Protein AF-A0A4V6E7G0-F1 (afdb_monomer)

Mean predicted 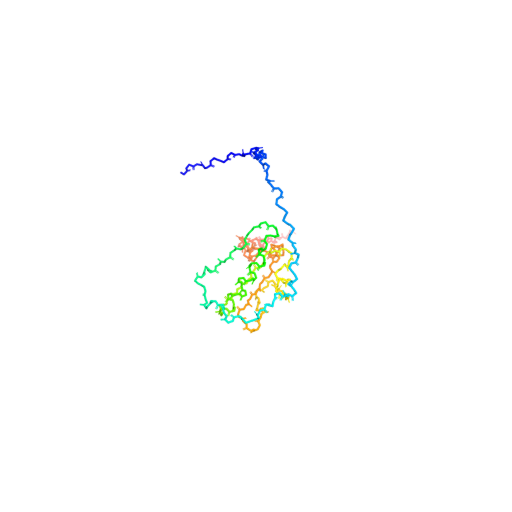aligned error: 18.86 Å

Nearest PDB structures (foldseek):
  3ug6-assembly1_A  TM=6.904E-01  e=4.626E-05  Methanocaldococcus jannaschii DSM 2661
  8had-assembly1_B  TM=8.308E-01  e=2.827E-03  Phaeodactylum tricornutum CCAP 1055/1
  8cr2-assembly1_B  TM=6.857E-01  e=8.816E-04  Homo sapiens
  8cqz-assembly1_A  TM=7.084E-01  e=1.750E-03  Homo sapiens
  8elf-assembly1_B  TM=8.537E-01  e=2.063E-02  Arabidopsis thaliana

Solvent-accessible surface area (backbone atoms only — not comparable to full-atom values): 10767 Å² total; per-residue (Å²): 134,85,80,87,85,81,81,86,82,94,72,82,86,76,82,82,84,77,90,72,78,88,69,84,77,78,75,72,80,76,89,66,92,61,75,83,78,78,75,86,72,56,80,83,49,66,78,60,72,102,61,72,97,72,82,85,75,80,77,70,88,91,76,48,46,59,60,53,49,51,52,52,34,50,52,41,7,59,33,70,38,82,29,74,41,76,41,67,58,85,77,54,54,57,28,65,73,67,74,44,90,56,46,62,60,81,38,73,79,44,94,91,38,50,31,28,31,21,39,36,51,61,65,62,48,52,76,71,35,78,67,66,79,82,64,56,94,62,78,74,54,66,71,57,54,65,70,65,71,74,81,75,76,89,76,85,85,133

Secondary structure (DSSP, 8-state):
-----------PPPPPPP-----------------------GGGS-S-----S------STTSSHHHHHHHHHHHHHHTT--EEEEE--TT-HHHHHHTSPPPSS-EE--SSS-EEEEE--HHHHHHT-SS-TTS-TTTTSHHHHHHHTT--PPPPP-

Structure (mmCIF, N/CA/C/O backbone):
data_AF-A0A4V6E7G0-F1
#
_entry.id   AF-A0A4V6E7G0-F1
#
loop_
_atom_site.group_PDB
_atom_site.id
_atom_site.type_symbol
_atom_site.label_atom_id
_atom_site.label_alt_id
_atom_site.label_comp_id
_atom_site.label_asym_id
_atom_site.label_entity_id
_atom_site.label_seq_id
_atom_site.pdbx_PDB_ins_code
_atom_site.Cartn_x
_atom_site.Cartn_y
_atom_site.Cartn_z
_atom_site.occupancy
_atom_site.B_iso_or_equiv
_atom_site.auth_seq_id
_atom_site.auth_comp_id
_atom_site.auth_asym_id
_atom_site.auth_atom_id
_atom_site.pdbx_PDB_model_num
ATOM 1 N N . MET A 1 1 ? -23.208 4.331 -33.622 1.00 48.03 1 MET A N 1
ATOM 2 C CA . MET A 1 1 ? -22.308 5.058 -32.714 1.00 48.03 1 MET A CA 1
ATOM 3 C C . MET A 1 1 ? -21.306 5.737 -33.611 1.00 48.03 1 MET A C 1
ATOM 5 O O . MET A 1 1 ? -20.436 5.051 -34.127 1.00 48.03 1 MET A O 1
ATOM 9 N N . ASP A 1 2 ? -21.545 7.007 -33.914 1.00 53.97 2 ASP A N 1
ATOM 10 C CA . ASP A 1 2 ? -20.666 7.798 -34.768 1.00 53.97 2 ASP A CA 1
ATOM 11 C C . ASP A 1 2 ? -19.335 8.066 -34.055 1.00 53.97 2 ASP A C 1
ATOM 13 O O . ASP A 1 2 ? -19.285 8.275 -32.841 1.00 53.97 2 ASP A O 1
ATOM 17 N N . GLU A 1 3 ? -18.276 7.950 -34.845 1.00 62.59 3 GLU A N 1
ATOM 18 C CA . GLU A 1 3 ? -16.859 8.039 -34.507 1.00 62.59 3 GLU A CA 1
ATOM 19 C C . GLU A 1 3 ? -16.524 9.433 -33.945 1.00 62.59 3 GLU A C 1
ATOM 21 O O . GLU A 1 3 ? -16.970 10.445 -34.486 1.00 62.59 3 GLU A O 1
ATOM 26 N N . ILE A 1 4 ? -15.778 9.502 -32.836 1.00 65.56 4 ILE A N 1
ATOM 27 C CA . ILE A 1 4 ? -15.250 10.778 -32.336 1.00 65.56 4 ILE A CA 1
ATOM 28 C C . ILE A 1 4 ? -13.981 11.079 -33.127 1.00 65.56 4 ILE A C 1
ATOM 30 O O . ILE A 1 4 ? -12.965 10.409 -32.948 1.00 65.56 4 ILE A O 1
ATOM 34 N N . ASP A 1 5 ? -14.066 12.097 -33.972 1.00 50.50 5 ASP A N 1
ATOM 35 C CA . ASP A 1 5 ? -12.952 12.628 -34.747 1.00 50.50 5 ASP A CA 1
ATOM 36 C C . ASP A 1 5 ? -12.148 13.606 -33.871 1.00 50.50 5 ASP A C 1
ATOM 38 O O . ASP A 1 5 ? -12.675 14.626 -33.410 1.00 50.50 5 ASP A O 1
ATOM 42 N N . VAL A 1 6 ? -10.900 13.253 -33.555 1.00 61.84 6 VAL A N 1
ATOM 43 C CA . VAL A 1 6 ? -9.986 14.070 -32.742 1.00 61.84 6 VAL A CA 1
ATOM 44 C C . VAL A 1 6 ? -8.812 14.478 -33.616 1.00 61.84 6 VAL A C 1
ATOM 46 O O . VAL A 1 6 ? -7.903 13.688 -33.860 1.00 61.84 6 VAL A O 1
ATOM 49 N N . GLU A 1 7 ? -8.821 15.734 -34.046 1.00 60.97 7 GLU A N 1
ATOM 50 C CA . GLU A 1 7 ? -7.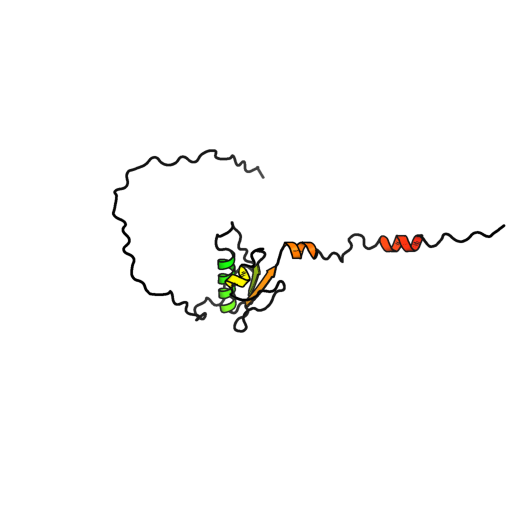726 16.334 -34.805 1.00 60.97 7 GLU A CA 1
ATOM 51 C C . GLU A 1 7 ? -6.656 16.921 -33.859 1.00 60.97 7 GLU A C 1
ATOM 53 O O . GLU A 1 7 ? -6.994 17.508 -32.821 1.00 60.97 7 GLU A O 1
ATOM 58 N N . PRO A 1 8 ? -5.358 16.779 -34.183 1.00 61.81 8 PRO A N 1
ATOM 59 C CA . PRO A 1 8 ? -4.269 17.302 -33.368 1.00 61.81 8 PRO A CA 1
ATOM 60 C C . PRO A 1 8 ? -4.173 18.833 -33.448 1.00 61.81 8 PRO A C 1
ATOM 62 O O . PRO A 1 8 ? -4.320 19.441 -34.505 1.00 61.81 8 PRO A O 1
ATOM 65 N N . VAL A 1 9 ? -3.883 19.468 -32.309 1.00 70.19 9 VAL A N 1
ATOM 66 C CA . VAL A 1 9 ? -3.634 20.914 -32.217 1.00 70.19 9 VAL A CA 1
ATOM 67 C C . VAL A 1 9 ? -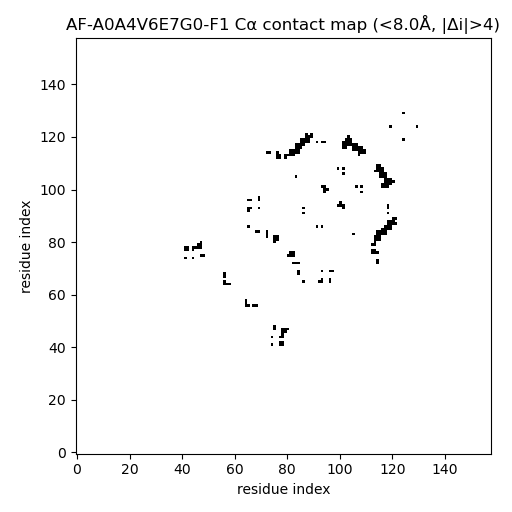2.137 21.203 -32.367 1.00 70.19 9 VAL A C 1
ATOM 69 O O . VAL A 1 9 ? -1.337 20.847 -31.506 1.00 70.19 9 VAL A O 1
ATOM 72 N N . ASP A 1 10 ? -1.747 21.857 -33.464 1.00 60.97 10 ASP A N 1
ATOM 73 C CA . ASP A 1 10 ? -0.333 22.085 -33.817 1.00 60.97 10 ASP A CA 1
ATOM 74 C C . ASP A 1 10 ? 0.321 23.297 -33.124 1.00 60.97 10 ASP A C 1
ATOM 76 O O . ASP A 1 10 ? 1.534 23.509 -33.243 1.00 60.97 10 ASP A O 1
ATOM 80 N N . ARG A 1 11 ? -0.438 24.122 -32.388 1.00 61.44 11 ARG A N 1
ATOM 81 C CA . ARG A 1 11 ? 0.137 25.225 -31.605 1.00 61.44 11 ARG A CA 1
ATOM 82 C C . ARG A 1 11 ? -0.807 25.736 -30.525 1.00 61.44 11 ARG A C 1
ATOM 84 O O . ARG A 1 11 ? -1.997 25.903 -30.769 1.00 61.44 11 ARG A O 1
ATOM 91 N N . VAL A 1 12 ? -0.243 26.029 -29.359 1.00 64.06 12 VAL A N 1
ATOM 92 C CA . VAL A 1 12 ? -0.893 26.814 -28.306 1.00 64.06 12 VAL A CA 1
ATOM 93 C C . VAL A 1 12 ? -0.331 28.229 -28.418 1.00 64.06 12 VAL A C 1
ATOM 95 O O . VAL A 1 12 ? 0.887 28.394 -28.359 1.00 64.06 12 VAL A O 1
ATOM 98 N N . ASP A 1 13 ? -1.186 29.226 -28.641 1.00 56.62 13 ASP A N 1
ATOM 99 C CA . ASP A 1 13 ? -0.772 30.630 -28.611 1.00 56.62 13 ASP A CA 1
ATOM 100 C C . ASP A 1 13 ? -0.457 31.035 -27.164 1.00 56.62 13 ASP A C 1
ATOM 102 O O . ASP A 1 13 ? -1.287 30.877 -26.264 1.00 56.62 13 ASP A O 1
ATOM 106 N N . GLU A 1 14 ? 0.755 31.537 -26.932 1.00 61.56 14 GLU A N 1
ATOM 107 C CA . GLU A 1 14 ? 1.124 32.161 -25.662 1.00 61.56 14 GLU A CA 1
ATOM 108 C C . GLU A 1 14 ? 0.488 33.560 -25.602 1.00 61.56 14 GLU A C 1
ATOM 110 O O . GLU A 1 14 ? 0.617 34.320 -26.566 1.00 61.56 14 GLU A O 1
ATOM 115 N N . PRO A 1 15 ? -0.207 33.935 -24.513 1.00 53.59 15 PRO A N 1
ATOM 116 C CA . PRO A 1 15 ? -0.784 35.268 -24.416 1.00 53.59 15 PRO A CA 1
ATOM 117 C C . PRO A 1 15 ? 0.322 36.332 -24.349 1.00 53.59 15 PRO A C 1
ATOM 119 O O . PRO A 1 15 ? 1.203 36.281 -23.489 1.00 53.59 15 PRO A O 1
ATOM 122 N N . GLU A 1 16 ? 0.260 37.304 -25.263 1.00 51.81 16 GLU A N 1
ATOM 123 C CA . GLU A 1 16 ? 1.101 38.502 -25.245 1.00 51.81 16 GLU A CA 1
ATOM 124 C C . GLU A 1 16 ? 0.817 39.346 -23.992 1.00 51.81 16 GLU A C 1
ATOM 126 O O . GLU A 1 16 ? -0.322 39.471 -23.540 1.00 51.81 16 GLU A O 1
ATOM 131 N N . GLY A 1 17 ? 1.889 39.885 -23.410 1.00 51.19 17 GLY A N 1
ATOM 132 C CA . GLY A 1 17 ? 1.919 40.364 -22.034 1.00 51.19 17 GLY A CA 1
ATOM 133 C C . GLY A 1 17 ? 1.119 41.635 -21.748 1.00 51.19 17 GLY A C 1
ATOM 134 O O . GLY A 1 17 ? 1.243 42.649 -22.432 1.00 51.19 17 GLY A O 1
ATOM 135 N N . GLU A 1 18 ? 0.413 41.610 -20.622 1.00 50.03 18 GLU A N 1
ATOM 136 C CA . GLU A 1 18 ? 0.075 42.802 -19.853 1.00 50.03 18 GLU A CA 1
ATOM 137 C C . GLU A 1 18 ? 1.069 42.935 -18.698 1.00 50.03 18 GLU A C 1
ATOM 139 O O . GLU A 1 18 ? 1.299 41.998 -17.933 1.00 50.03 18 GLU A O 1
ATOM 144 N N . ALA A 1 19 ? 1.712 44.101 -18.620 1.00 53.81 19 ALA A N 1
ATOM 145 C CA . ALA A 1 19 ? 2.681 44.435 -17.590 1.00 53.81 19 ALA A CA 1
ATOM 146 C C . ALA A 1 19 ? 2.001 44.407 -16.214 1.00 53.81 19 ALA A C 1
ATOM 148 O O . ALA A 1 19 ? 1.262 45.326 -15.857 1.00 53.81 19 ALA A O 1
ATOM 149 N N . ALA A 1 20 ? 2.244 43.338 -15.459 1.00 53.00 20 ALA A N 1
ATOM 150 C CA . ALA A 1 20 ? 1.898 43.265 -14.054 1.00 53.00 20 ALA A CA 1
ATOM 151 C C . ALA A 1 20 ? 2.921 44.082 -13.254 1.00 53.00 20 ALA A C 1
ATOM 153 O O . ALA A 1 20 ? 4.128 43.872 -13.361 1.00 53.00 20 ALA A O 1
ATOM 154 N N . ASP A 1 21 ? 2.392 45.041 -12.502 1.00 47.09 21 ASP A N 1
ATOM 155 C CA . ASP A 1 21 ? 3.041 45.811 -11.445 1.00 47.09 21 ASP A CA 1
ATOM 156 C C . ASP A 1 21 ? 3.970 44.907 -10.610 1.00 47.09 21 ASP A C 1
ATOM 158 O O . ASP A 1 21 ? 3.526 43.881 -10.088 1.00 47.09 21 ASP A O 1
ATOM 162 N N . GLU A 1 22 ? 5.258 45.259 -10.514 1.00 54.88 22 GLU A N 1
ATOM 163 C CA . GLU A 1 22 ? 6.231 44.592 -9.640 1.00 54.88 22 GLU A CA 1
ATOM 164 C C . GLU A 1 22 ? 5.862 44.866 -8.173 1.00 54.88 22 GLU A C 1
ATOM 166 O O . GLU A 1 22 ? 6.468 45.690 -7.487 1.00 54.88 22 GLU A O 1
ATOM 171 N N . ALA A 1 23 ? 4.836 44.177 -7.679 1.00 52.09 23 ALA A N 1
ATOM 172 C CA . ALA A 1 23 ? 4.634 44.012 -6.257 1.00 52.09 23 ALA A CA 1
ATOM 173 C C . ALA A 1 23 ? 5.741 43.083 -5.752 1.00 52.09 23 ALA A C 1
ATOM 175 O O . ALA A 1 23 ? 5.794 41.908 -6.105 1.00 52.09 23 ALA A O 1
ATOM 176 N N . ASP A 1 24 ? 6.636 43.646 -4.948 1.00 47.62 24 ASP A N 1
ATOM 177 C CA . ASP A 1 24 ? 7.643 42.954 -4.152 1.00 47.62 24 ASP A CA 1
ATOM 178 C C . ASP A 1 24 ? 7.012 41.777 -3.383 1.00 47.62 24 ASP A C 1
ATOM 180 O O . ASP A 1 24 ? 6.410 41.950 -2.325 1.00 47.62 24 ASP A O 1
ATOM 184 N N . THR A 1 25 ? 7.108 40.564 -3.939 1.00 44.31 25 THR A N 1
ATOM 185 C CA . THR A 1 25 ? 6.701 39.320 -3.272 1.00 44.31 25 THR A CA 1
ATOM 186 C C . THR A 1 25 ? 7.899 38.687 -2.574 1.00 44.31 25 THR A C 1
ATOM 188 O O . THR A 1 25 ? 8.158 37.487 -2.711 1.00 44.31 25 THR A O 1
ATOM 191 N N . THR A 1 26 ? 8.680 39.482 -1.849 1.00 39.59 26 THR A N 1
ATOM 192 C CA . THR A 1 26 ? 9.668 38.920 -0.935 1.00 39.59 26 THR A CA 1
ATOM 193 C C . THR A 1 26 ? 8.906 38.261 0.213 1.00 39.59 26 THR A C 1
ATOM 195 O O . THR A 1 26 ? 8.464 38.906 1.162 1.00 39.59 26 THR A O 1
ATOM 198 N N . VAL A 1 27 ? 8.682 36.952 0.086 1.00 52.94 27 VAL A N 1
ATOM 199 C CA . VAL A 1 27 ? 8.214 36.112 1.187 1.00 52.94 27 VAL A CA 1
ATOM 200 C C . VAL A 1 27 ? 9.386 35.989 2.153 1.00 52.94 27 VAL A C 1
ATOM 202 O O . VAL A 1 27 ? 10.307 35.204 1.931 1.00 52.94 27 VAL A O 1
ATOM 205 N N . GLU A 1 28 ? 9.369 36.808 3.202 1.00 46.47 28 GLU A N 1
ATOM 206 C CA . GLU A 1 28 ? 10.226 36.621 4.372 1.00 46.47 28 GLU A CA 1
ATOM 207 C C . GLU A 1 28 ? 10.028 35.175 4.862 1.00 46.47 28 GLU A C 1
ATOM 209 O O . GLU A 1 28 ? 8.877 34.755 5.043 1.00 46.47 28 GLU A O 1
ATOM 214 N N . PRO A 1 29 ? 11.098 34.378 5.042 1.00 50.19 29 PRO A N 1
ATOM 215 C CA . PRO A 1 29 ? 10.952 33.021 5.532 1.00 50.19 29 PRO A CA 1
ATOM 216 C C . PRO A 1 29 ? 10.351 33.110 6.931 1.00 50.19 29 PRO A C 1
ATOM 218 O O . PRO A 1 29 ? 10.989 33.588 7.867 1.00 50.19 29 PRO A O 1
ATOM 221 N N . ALA A 1 30 ? 9.099 32.679 7.067 1.00 54.97 30 ALA A N 1
ATOM 222 C CA . ALA A 1 30 ? 8.519 32.467 8.375 1.00 54.97 30 ALA A CA 1
ATOM 223 C C . ALA A 1 30 ? 9.403 31.436 9.081 1.00 54.97 30 ALA A C 1
ATOM 225 O O . ALA A 1 30 ? 9.508 30.293 8.631 1.00 54.97 30 ALA A O 1
ATOM 226 N N . GLU A 1 31 ? 10.067 31.852 10.158 1.00 56.66 31 GLU A N 1
ATOM 227 C CA . GLU A 1 31 ? 10.713 30.949 11.102 1.00 56.66 31 GLU A CA 1
ATOM 228 C C . GLU A 1 31 ? 9.621 30.093 11.753 1.00 56.66 31 GLU A C 1
ATOM 230 O O . GLU A 1 31 ? 9.092 30.401 12.818 1.00 56.66 31 GLU A O 1
ATOM 235 N N . ALA A 1 32 ? 9.225 29.032 11.061 1.00 55.88 32 ALA A N 1
ATOM 236 C CA . ALA A 1 32 ? 8.389 27.976 11.583 1.00 55.88 32 ALA A CA 1
ATOM 237 C C . ALA A 1 32 ? 9.275 26.742 11.731 1.00 55.88 32 ALA A C 1
ATOM 239 O O . ALA A 1 32 ? 9.245 25.824 10.917 1.00 55.88 32 ALA A O 1
ATOM 240 N N . ASP A 1 33 ? 10.056 26.726 12.810 1.00 54.00 33 ASP A N 1
ATOM 241 C CA . ASP A 1 33 ? 10.688 25.525 13.372 1.00 54.00 33 ASP A CA 1
ATOM 242 C C . ASP A 1 33 ? 9.626 24.606 14.017 1.00 54.00 33 ASP A C 1
ATOM 244 O O . ASP A 1 33 ? 9.758 24.116 15.134 1.00 54.00 33 ASP A O 1
ATOM 248 N N . ALA A 1 34 ? 8.494 24.437 13.334 1.00 58.34 34 ALA A N 1
ATOM 249 C CA . ALA A 1 34 ? 7.499 23.441 13.660 1.00 58.34 34 ALA A CA 1
ATOM 250 C C . ALA A 1 34 ? 7.669 22.350 12.617 1.00 58.34 34 ALA A C 1
ATOM 252 O O . ALA A 1 34 ? 7.085 22.394 11.534 1.00 58.34 34 ALA A O 1
ATOM 253 N N . THR A 1 35 ? 8.516 21.378 12.944 1.00 47.34 35 THR A N 1
ATOM 254 C CA . THR A 1 35 ? 8.429 20.071 12.303 1.00 47.34 35 THR A CA 1
ATOM 255 C C . THR A 1 35 ? 6.958 19.659 12.394 1.00 47.34 35 THR A C 1
ATOM 257 O O . THR A 1 35 ? 6.422 19.673 13.506 1.00 47.34 35 THR A O 1
ATOM 260 N N . PRO A 1 36 ? 6.262 19.382 11.278 1.00 54.34 36 PRO A N 1
ATOM 261 C CA . PRO A 1 36 ? 4.905 18.874 11.360 1.00 54.34 36 PRO A CA 1
ATOM 262 C C . PRO A 1 36 ? 4.956 17.598 12.197 1.00 54.34 36 PRO A C 1
ATOM 264 O O . PRO A 1 36 ? 5.588 16.615 11.812 1.00 54.34 36 PRO A O 1
ATOM 267 N N . THR A 1 37 ? 4.369 17.649 13.388 1.00 49.66 37 THR A N 1
ATOM 268 C CA . THR A 1 37 ? 4.224 16.474 14.233 1.00 49.66 37 THR A CA 1
ATOM 269 C C . THR A 1 37 ? 3.083 15.670 13.643 1.00 49.66 37 THR A C 1
ATOM 271 O O . THR A 1 37 ? 1.940 16.124 13.629 1.00 49.66 37 THR A O 1
ATOM 274 N N . VAL A 1 38 ? 3.413 14.512 13.081 1.00 62.00 38 VAL A N 1
ATOM 275 C CA . VAL A 1 38 ? 2.415 13.515 12.713 1.00 62.00 38 VAL A CA 1
ATOM 276 C C . VAL A 1 38 ? 1.948 12.901 14.027 1.00 62.00 38 VAL A C 1
ATOM 278 O O . VAL A 1 38 ? 2.732 12.245 14.706 1.00 62.00 38 VAL A O 1
ATOM 281 N N . ASP A 1 39 ? 0.713 13.185 14.432 1.00 62.47 39 ASP A N 1
ATOM 282 C CA . ASP A 1 39 ? 0.075 12.423 15.499 1.00 62.47 39 ASP A CA 1
ATOM 283 C C . ASP A 1 39 ? -0.170 11.002 14.968 1.00 62.47 39 ASP A C 1
ATOM 285 O O . ASP A 1 39 ? -0.884 10.814 13.984 1.00 62.47 39 ASP A O 1
ATOM 289 N N . ASP A 1 40 ? 0.425 9.996 15.615 1.00 60.69 40 ASP A N 1
ATOM 290 C CA . ASP A 1 40 ? 0.175 8.571 15.334 1.00 60.69 40 ASP A CA 1
ATOM 291 C C . ASP A 1 40 ? -1.235 8.126 15.776 1.00 60.69 40 ASP A C 1
ATOM 293 O O . ASP A 1 40 ? -1.600 6.951 15.661 1.00 60.69 40 ASP A O 1
ATOM 297 N N . ASP A 1 41 ? -2.026 9.050 16.332 1.00 65.94 41 ASP A N 1
ATOM 298 C CA . ASP A 1 41 ? -3.379 8.787 16.794 1.00 65.94 41 ASP A CA 1
ATOM 299 C C . ASP A 1 41 ? -4.335 8.675 15.602 1.00 65.94 41 ASP A C 1
ATOM 301 O O . ASP A 1 41 ? -4.860 9.639 15.047 1.00 65.94 41 ASP A O 1
ATOM 305 N N . LEU A 1 42 ? -4.541 7.431 15.191 1.00 65.38 42 LEU A N 1
ATOM 306 C CA . LEU A 1 42 ? -5.429 7.056 14.103 1.00 65.38 42 LEU A CA 1
ATOM 307 C C . LEU A 1 42 ? -6.919 7.078 14.506 1.00 65.38 42 LEU A C 1
ATOM 309 O O . LEU A 1 42 ? -7.773 6.751 13.679 1.00 65.38 42 LEU A O 1
ATOM 313 N N . ALA A 1 43 ? -7.257 7.436 15.753 1.00 63.47 43 ALA A N 1
ATOM 314 C CA . ALA A 1 43 ? -8.629 7.386 16.264 1.00 63.47 43 ALA A CA 1
ATOM 315 C C . ALA A 1 43 ? -9.586 8.380 15.586 1.00 63.47 43 ALA A C 1
ATOM 317 O O . ALA A 1 43 ? -10.797 8.150 15.585 1.00 63.47 43 ALA A O 1
ATOM 318 N N . ASP A 1 44 ? -9.060 9.452 14.988 1.00 66.12 44 ASP A N 1
ATOM 319 C CA . ASP A 1 44 ? -9.851 10.480 14.298 1.00 66.12 44 ASP A CA 1
ATOM 320 C C . ASP A 1 44 ? -10.209 10.111 12.845 1.00 66.12 44 ASP A C 1
ATOM 322 O O . ASP A 1 44 ? -10.859 10.887 12.134 1.00 66.12 44 ASP A O 1
ATOM 326 N N . LEU A 1 45 ? -9.822 8.920 12.378 1.00 63.47 45 LEU A N 1
ATOM 327 C CA . LEU A 1 45 ? -10.189 8.451 11.046 1.00 63.47 45 LEU A CA 1
ATOM 328 C C . LEU A 1 45 ? -11.669 8.033 10.980 1.00 63.47 45 LEU A C 1
ATOM 330 O O . LEU A 1 45 ? -12.206 7.449 11.926 1.00 63.47 45 LEU A O 1
ATOM 334 N N . PRO A 1 46 ? -12.361 8.302 9.856 1.00 57.41 46 PRO A N 1
ATOM 335 C CA . PRO A 1 46 ? -13.750 7.897 9.693 1.00 57.41 46 PRO A CA 1
ATOM 336 C C . PRO A 1 46 ? -13.885 6.374 9.817 1.00 57.41 46 PRO A C 1
ATOM 338 O O . PRO A 1 46 ? -13.163 5.613 9.172 1.00 57.41 46 PRO A O 1
ATOM 341 N N . ALA A 1 47 ? -14.841 5.932 10.638 1.00 57.09 47 ALA A N 1
ATOM 342 C CA . ALA A 1 47 ? -15.146 4.518 10.823 1.00 57.09 47 ALA A CA 1
ATOM 343 C C . ALA A 1 47 ? -15.813 3.951 9.562 1.00 57.09 47 ALA A C 1
ATOM 345 O O . ALA A 1 47 ? -17.036 3.990 9.411 1.00 57.09 47 ALA A O 1
ATOM 346 N N . GLY A 1 48 ? -14.983 3.428 8.663 1.00 55.81 48 GLY A N 1
ATOM 347 C CA . GLY A 1 48 ? -15.405 2.888 7.382 1.00 55.81 48 GLY A CA 1
ATOM 348 C C . GLY A 1 48 ? -15.728 3.974 6.357 1.00 55.81 48 GLY A C 1
ATOM 349 O O . GLY A 1 48 ? -16.225 5.059 6.657 1.00 55.81 48 GLY A O 1
ATOM 350 N N . VAL A 1 49 ? -15.450 3.650 5.105 1.00 57.00 49 VAL A N 1
ATOM 351 C CA . VAL A 1 49 ? -15.848 4.429 3.937 1.00 57.00 49 VAL A CA 1
ATOM 352 C C . VAL A 1 49 ? -16.711 3.494 3.100 1.00 57.00 49 VAL A C 1
ATOM 354 O O . VAL A 1 49 ? -16.348 2.328 2.942 1.00 57.00 49 VAL A O 1
ATOM 357 N N . ASP A 1 50 ? -17.849 3.970 2.590 1.00 67.25 50 ASP A N 1
ATOM 358 C CA . ASP A 1 50 ? -18.635 3.246 1.578 1.00 67.25 50 ASP A CA 1
ATOM 359 C C . ASP A 1 50 ? -17.850 3.306 0.257 1.00 67.25 50 ASP A C 1
ATOM 361 O O . ASP A 1 50 ? -18.081 4.146 -0.615 1.00 67.25 50 ASP A O 1
ATOM 365 N N . ALA A 1 51 ? -16.765 2.534 0.223 1.00 66.06 51 ALA A N 1
ATOM 366 C CA . ALA A 1 51 ? -15.735 2.558 -0.795 1.00 66.06 51 ALA A CA 1
ATOM 367 C C . ALA A 1 51 ? -15.932 1.397 -1.772 1.00 66.06 51 ALA A C 1
ATOM 369 O O . ALA A 1 51 ? -16.426 0.335 -1.390 1.00 66.06 51 ALA A O 1
ATOM 370 N N . PRO A 1 52 ? -15.521 1.577 -3.037 1.00 78.12 52 PRO A N 1
ATOM 371 C CA . PRO A 1 52 ? -15.471 0.468 -3.974 1.00 78.12 52 PRO A CA 1
ATOM 372 C C . PRO A 1 52 ? -14.525 -0.625 -3.459 1.00 78.12 52 PRO A C 1
ATOM 374 O O . PRO A 1 52 ? -13.493 -0.323 -2.861 1.00 78.12 52 PRO A O 1
ATOM 377 N N . ASP A 1 53 ? -14.837 -1.885 -3.777 1.00 85.06 53 ASP A N 1
ATOM 378 C CA . ASP A 1 53 ? -13.999 -3.044 -3.424 1.00 85.06 53 ASP A CA 1
ATOM 379 C C . ASP A 1 53 ? -12.569 -2.942 -3.992 1.00 85.06 53 ASP A C 1
ATOM 381 O O . ASP A 1 53 ? -11.638 -3.551 -3.470 1.00 85.06 53 ASP A O 1
ATOM 385 N N . TYR A 1 54 ? -12.392 -2.159 -5.064 1.00 90.44 54 TYR A N 1
ATOM 386 C CA . TYR A 1 54 ? -11.113 -1.932 -5.729 1.00 90.44 54 TYR A CA 1
ATOM 387 C C . TYR A 1 54 ? -10.910 -0.447 -6.035 1.00 90.44 54 TYR A C 1
ATOM 389 O O . TYR A 1 54 ? -11.750 0.193 -6.673 1.00 90.44 54 TYR A O 1
ATOM 397 N N . VAL A 1 55 ? -9.749 0.081 -5.645 1.00 92.31 55 VAL A N 1
ATOM 398 C CA . VAL A 1 55 ? -9.294 1.437 -5.977 1.00 92.31 55 VAL A CA 1
ATOM 399 C C . VAL A 1 55 ? -7.986 1.330 -6.751 1.00 92.31 55 VAL A C 1
ATOM 401 O O . VAL A 1 55 ? -7.032 0.715 -6.282 1.00 92.31 55 VAL A O 1
ATOM 404 N N . LEU A 1 56 ? -7.941 1.916 -7.947 1.00 93.50 56 LEU A N 1
ATOM 405 C CA . LEU A 1 56 ? -6.764 1.880 -8.812 1.00 93.50 56 LEU A CA 1
ATOM 406 C C . LEU A 1 56 ? -6.110 3.261 -8.874 1.00 93.50 56 LEU A C 1
ATOM 408 O O . LEU A 1 56 ? -6.751 4.248 -9.235 1.00 93.50 56 LEU A O 1
ATOM 412 N N . TYR A 1 57 ? -4.812 3.310 -8.580 1.00 93.81 57 TYR A N 1
ATOM 413 C CA . TYR A 1 57 ? -3.998 4.522 -8.653 1.00 93.81 57 TYR A CA 1
ATOM 414 C C . TYR A 1 57 ? -3.142 4.500 -9.923 1.00 93.81 57 TYR A C 1
ATOM 416 O O . TYR A 1 57 ? -2.099 3.854 -9.980 1.00 93.81 57 TYR A O 1
ATOM 424 N N . GLY A 1 58 ? -3.594 5.209 -10.961 1.00 91.38 58 GLY A N 1
ATOM 425 C CA . GLY A 1 58 ? -2.914 5.324 -12.256 1.00 91.38 58 GLY A CA 1
ATOM 426 C C . GLY A 1 58 ? -2.374 6.731 -12.530 1.00 91.38 58 GLY A C 1
ATOM 427 O O . GLY A 1 58 ? -2.789 7.704 -11.908 1.00 91.38 58 GLY A O 1
ATOM 428 N N . GLY A 1 59 ? -1.432 6.853 -13.470 1.00 90.06 59 GLY A N 1
ATOM 429 C CA . GLY A 1 59 ? -0.837 8.138 -13.856 1.00 90.06 59 GLY A CA 1
ATOM 430 C C . GLY A 1 59 ? 0.649 8.053 -14.210 1.00 90.06 59 GLY A C 1
ATOM 431 O O . GLY A 1 59 ? 1.289 7.014 -14.047 1.00 90.06 59 GLY A O 1
ATOM 432 N N . LYS A 1 60 ? 1.212 9.172 -14.681 1.00 90.00 60 LYS A N 1
ATOM 433 C CA . LYS A 1 60 ? 2.633 9.286 -15.066 1.00 90.00 60 LYS A CA 1
ATOM 434 C C . LYS A 1 60 ? 3.579 8.996 -13.883 1.00 90.00 60 LYS A C 1
ATOM 436 O O . LYS A 1 60 ? 3.156 8.937 -12.727 1.00 90.00 60 LYS A O 1
ATOM 441 N N . GLY A 1 61 ? 4.865 8.783 -14.157 1.00 88.31 61 GLY A N 1
ATOM 442 C CA . GLY A 1 61 ? 5.888 8.646 -13.109 1.00 88.31 61 GLY A CA 1
ATOM 443 C C . GLY A 1 61 ? 5.976 9.904 -12.235 1.00 88.31 61 GLY A C 1
ATOM 444 O O . GLY A 1 61 ? 5.778 11.009 -12.734 1.00 88.31 61 GLY A O 1
ATOM 445 N N . GLY A 1 62 ? 6.224 9.741 -10.933 1.00 87.44 62 GLY A N 1
ATOM 446 C CA . GLY A 1 62 ? 6.454 10.861 -10.007 1.00 87.44 62 GLY A CA 1
ATOM 447 C C . GLY A 1 62 ? 5.221 11.642 -9.526 1.00 87.44 62 GLY A C 1
ATOM 448 O O . GLY A 1 62 ? 5.378 12.562 -8.736 1.00 87.44 62 GLY A O 1
ATOM 449 N N . VAL A 1 63 ? 3.995 11.288 -9.934 1.00 94.06 63 VAL A N 1
ATOM 450 C CA . VAL A 1 63 ? 2.767 12.007 -9.509 1.00 94.06 63 VAL A CA 1
ATOM 451 C C . VAL A 1 63 ? 2.226 11.591 -8.128 1.00 94.06 63 VAL A C 1
ATOM 453 O O . VAL A 1 63 ? 1.133 11.999 -7.756 1.00 94.06 63 VAL A O 1
ATOM 456 N N . GLY A 1 64 ? 2.954 10.751 -7.380 1.00 93.44 64 GLY A N 1
ATOM 457 C CA . GLY A 1 64 ? 2.572 10.338 -6.019 1.00 93.44 64 GLY A CA 1
ATOM 458 C C . GLY A 1 64 ? 1.601 9.153 -5.917 1.00 93.44 64 GLY A C 1
ATOM 459 O O . GLY A 1 64 ? 0.947 8.992 -4.894 1.00 93.44 64 GLY A O 1
ATOM 460 N N . LYS A 1 65 ? 1.489 8.307 -6.950 1.00 95.19 65 LYS A N 1
ATOM 461 C CA . LYS A 1 65 ? 0.562 7.151 -6.964 1.00 95.19 65 LYS A CA 1
ATOM 462 C C . LYS A 1 65 ? 0.764 6.214 -5.774 1.00 95.19 65 LYS A C 1
ATOM 464 O O . LYS A 1 65 ? -0.190 5.927 -5.063 1.00 95.19 65 LYS A O 1
ATOM 469 N N . THR A 1 66 ? 2.004 5.787 -5.554 1.00 94.94 66 THR A N 1
ATOM 470 C CA . THR A 1 66 ? 2.375 4.867 -4.473 1.00 94.94 66 THR A CA 1
ATOM 471 C C . THR A 1 66 ? 2.100 5.485 -3.112 1.00 94.94 66 THR A C 1
ATOM 473 O O . THR A 1 66 ? 1.468 4.857 -2.273 1.00 94.94 66 THR A O 1
ATOM 476 N N . THR A 1 67 ? 2.460 6.758 -2.933 1.00 94.81 67 THR A N 1
ATOM 477 C CA . THR A 1 67 ? 2.181 7.514 -1.708 1.00 94.81 67 THR A CA 1
ATOM 478 C C . THR A 1 67 ? 0.685 7.572 -1.410 1.00 94.81 67 THR A C 1
ATOM 480 O O . THR A 1 67 ? 0.267 7.287 -0.293 1.00 94.81 67 THR A O 1
ATOM 483 N N . MET A 1 68 ? -0.141 7.890 -2.411 1.00 95.19 68 MET A N 1
ATOM 484 C CA . MET A 1 68 ? -1.591 7.970 -2.231 1.00 95.19 68 MET A CA 1
ATOM 485 C C . MET A 1 68 ? -2.228 6.601 -1.979 1.00 95.19 68 MET A C 1
ATOM 487 O O . MET A 1 68 ? -3.115 6.501 -1.134 1.00 95.19 68 MET A O 1
ATOM 491 N N . ALA A 1 69 ? -1.770 5.554 -2.670 1.00 95.44 69 ALA A N 1
ATOM 492 C CA . ALA A 1 69 ? -2.224 4.186 -2.439 1.00 95.44 69 ALA A CA 1
ATOM 493 C C . ALA A 1 69 ? -1.881 3.718 -1.018 1.00 95.44 69 ALA A C 1
ATOM 495 O O . ALA A 1 69 ? -2.745 3.196 -0.314 1.00 95.44 69 ALA A O 1
ATOM 496 N N . ALA A 1 70 ? -0.649 3.971 -0.571 1.00 95.81 70 ALA A N 1
A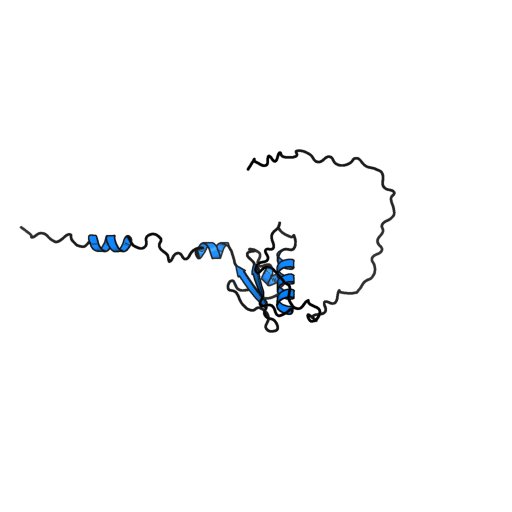TOM 497 C CA . ALA A 1 70 ? -0.187 3.602 0.758 1.00 95.81 70 ALA A CA 1
ATOM 498 C C . ALA A 1 70 ? -0.953 4.347 1.864 1.00 95.81 70 ALA A C 1
ATOM 500 O O . ALA A 1 70 ? -1.415 3.727 2.824 1.00 95.81 70 ALA A O 1
ATOM 501 N N . ALA A 1 71 ? -1.145 5.661 1.700 1.00 95.44 71 ALA A N 1
ATOM 502 C CA . ALA A 1 71 ? -1.887 6.495 2.642 1.00 95.44 71 ALA A CA 1
ATOM 503 C C . ALA A 1 71 ? -3.361 6.075 2.745 1.00 95.44 71 ALA A C 1
ATOM 505 O O . ALA A 1 71 ? -3.894 5.950 3.847 1.00 95.44 71 ALA A O 1
ATOM 506 N N . ALA A 1 72 ? -4.016 5.806 1.612 1.00 93.62 72 ALA A N 1
ATOM 507 C CA . ALA A 1 72 ? -5.393 5.323 1.604 1.00 93.62 72 ALA A CA 1
ATOM 508 C C . ALA A 1 72 ? -5.519 3.935 2.245 1.00 93.62 72 ALA A C 1
ATOM 510 O O . ALA A 1 72 ? -6.443 3.698 3.024 1.00 93.62 72 ALA A O 1
ATOM 511 N N . GLY A 1 73 ? -4.569 3.038 1.960 1.00 94.62 73 GLY A N 1
ATOM 512 C CA . GLY A 1 73 ? -4.516 1.710 2.561 1.00 94.62 73 GLY A CA 1
ATOM 513 C C . GLY A 1 73 ? -4.381 1.761 4.081 1.00 94.62 73 GLY A C 1
ATOM 514 O O . GLY A 1 73 ? -5.140 1.108 4.799 1.00 94.62 73 GLY A O 1
ATOM 515 N N . LEU A 1 74 ? -3.462 2.602 4.562 1.00 94.25 74 LEU A N 1
ATOM 516 C CA . LEU A 1 74 ? -3.231 2.828 5.984 1.00 94.25 74 LEU A CA 1
ATOM 517 C C . LEU A 1 74 ? -4.479 3.396 6.668 1.00 94.25 74 LEU A C 1
ATOM 519 O O . LEU A 1 74 ? -4.917 2.857 7.680 1.00 94.25 74 LEU A O 1
ATOM 523 N N . ALA A 1 75 ? -5.094 4.430 6.086 1.00 92.69 75 ALA A N 1
ATOM 524 C CA . ALA A 1 75 ? -6.299 5.043 6.640 1.00 92.69 75 ALA A CA 1
ATOM 525 C C . ALA A 1 75 ? -7.482 4.058 6.714 1.00 92.69 75 ALA A C 1
ATOM 527 O O . ALA A 1 75 ? -8.200 4.013 7.712 1.00 92.69 75 ALA A O 1
ATOM 528 N N . SER A 1 76 ? -7.665 3.228 5.683 1.00 91.12 76 SER A N 1
ATOM 529 C CA . SER A 1 76 ? -8.702 2.190 5.649 1.00 91.12 76 SER A CA 1
ATOM 530 C C . SER A 1 76 ? -8.479 1.120 6.727 1.00 91.12 76 SER A C 1
ATOM 532 O O . SER A 1 76 ? -9.394 0.790 7.488 1.00 91.12 76 SER A O 1
ATOM 534 N N . ALA A 1 77 ? -7.246 0.613 6.847 1.00 93.56 77 ALA A N 1
ATOM 535 C CA . ALA A 1 77 ? -6.877 -0.378 7.857 1.00 93.56 77 ALA A CA 1
ATOM 536 C C . ALA A 1 77 ? -7.019 0.155 9.284 1.00 93.56 77 ALA A C 1
ATOM 538 O O . ALA A 1 77 ? -7.538 -0.539 10.157 1.00 93.56 77 ALA A O 1
ATOM 539 N N . ALA A 1 78 ? -6.627 1.404 9.503 1.00 92.31 78 ALA A N 1
ATOM 540 C CA . ALA A 1 78 ? -6.792 2.090 10.770 1.00 92.31 78 ALA A CA 1
ATOM 541 C C . ALA A 1 78 ? -8.269 2.279 11.167 1.00 92.31 78 ALA A C 1
ATOM 543 O O . ALA A 1 78 ? -8.614 2.156 12.340 1.00 92.31 78 ALA A O 1
ATOM 544 N N . GLY A 1 79 ? -9.167 2.451 10.190 1.00 89.38 79 GLY A N 1
ATOM 545 C CA . GLY A 1 79 ? -10.621 2.391 10.388 1.00 89.38 79 GLY A CA 1
ATOM 546 C C . GLY A 1 79 ? -11.181 0.980 10.648 1.00 89.38 79 GLY A C 1
ATOM 547 O O . GLY A 1 79 ? -12.397 0.809 10.738 1.00 89.38 79 GLY A O 1
ATOM 548 N N . GLY A 1 80 ? -10.323 -0.042 10.750 1.00 89.88 80 GLY A N 1
ATOM 549 C CA . GLY A 1 80 ? -10.684 -1.436 11.025 1.00 89.88 80 GLY A CA 1
ATOM 550 C C . GLY A 1 80 ? -11.049 -2.266 9.790 1.00 89.88 80 GLY A C 1
ATOM 551 O O . GLY A 1 80 ? -11.479 -3.416 9.928 1.00 89.88 80 GLY A O 1
ATOM 552 N N . VAL A 1 81 ? -10.888 -1.724 8.581 1.00 90.25 81 VAL A N 1
ATOM 553 C CA . VAL A 1 81 ? -11.198 -2.430 7.332 1.00 90.25 81 VAL A CA 1
ATOM 554 C C . VAL A 1 81 ? -10.011 -3.292 6.914 1.00 90.25 81 VAL A C 1
ATOM 556 O O . VAL A 1 81 ? -8.896 -2.802 6.761 1.00 90.25 81 VAL A O 1
ATOM 559 N N . ARG A 1 82 ? -10.241 -4.586 6.663 1.00 93.50 82 ARG A N 1
ATOM 560 C CA . ARG A 1 82 ? -9.213 -5.472 6.091 1.00 93.50 82 ARG A CA 1
ATOM 561 C C . ARG A 1 82 ? -8.815 -4.968 4.711 1.00 93.50 82 ARG A C 1
ATOM 563 O O . ARG A 1 82 ? -9.610 -5.063 3.783 1.00 93.50 82 ARG A O 1
ATOM 570 N N . THR A 1 83 ? -7.602 -4.442 4.604 1.00 95.44 83 THR A N 1
ATOM 571 C CA . THR A 1 83 ? -7.161 -3.694 3.427 1.00 95.44 83 THR A CA 1
ATOM 572 C C . THR A 1 83 ? -5.891 -4.305 2.863 1.00 95.44 83 THR A C 1
ATOM 574 O O . THR A 1 83 ? -4.946 -4.545 3.608 1.00 95.44 83 THR A O 1
ATOM 577 N N . LEU A 1 84 ? -5.875 -4.550 1.553 1.00 97.12 84 LEU A N 1
ATOM 578 C CA . LEU A 1 84 ? -4.712 -5.028 0.812 1.00 97.12 84 LEU A CA 1
ATOM 579 C C . LEU A 1 84 ? -4.241 -3.933 -0.146 1.00 97.12 84 LEU A C 1
ATOM 581 O O . LEU A 1 84 ? -5.012 -3.497 -1.001 1.00 97.12 84 LEU A O 1
ATOM 585 N N . VAL A 1 85 ? -2.978 -3.529 -0.033 1.00 97.31 85 VAL A N 1
ATOM 586 C CA . VAL A 1 85 ? -2.328 -2.632 -0.994 1.00 97.31 85 VAL A CA 1
ATOM 587 C C . VAL A 1 85 ? -1.407 -3.445 -1.891 1.00 97.31 85 VAL A C 1
ATOM 589 O O . VAL A 1 85 ? -0.495 -4.112 -1.414 1.00 97.31 85 VAL A O 1
ATOM 592 N N . VAL A 1 86 ? -1.654 -3.398 -3.198 1.00 96.12 86 VAL A N 1
ATOM 593 C CA . VAL A 1 86 ? -0.845 -4.115 -4.189 1.00 96.12 86 VAL A CA 1
ATOM 594 C C . VAL A 1 86 ? -0.076 -3.110 -5.030 1.00 96.12 86 VAL A C 1
ATOM 596 O O . VAL A 1 86 ? -0.674 -2.200 -5.608 1.00 96.12 86 VAL A O 1
ATOM 599 N N . SER A 1 87 ? 1.237 -3.293 -5.124 1.00 94.12 87 SER A N 1
ATOM 600 C CA . SER A 1 87 ? 2.089 -2.578 -6.070 1.00 94.12 87 SER A CA 1
ATOM 601 C C . SER A 1 87 ? 2.503 -3.508 -7.205 1.00 94.12 87 SER A C 1
ATOM 603 O O . SER A 1 87 ? 2.832 -4.668 -6.981 1.00 94.12 87 SER A O 1
ATOM 605 N N . THR A 1 88 ? 2.476 -2.975 -8.423 1.00 89.94 88 THR A N 1
ATOM 606 C CA . THR A 1 88 ? 3.081 -3.586 -9.623 1.00 89.94 88 THR A CA 1
ATOM 607 C C . THR A 1 88 ? 4.200 -2.697 -10.175 1.00 89.94 88 THR A C 1
ATOM 609 O O . THR A 1 88 ? 4.592 -2.819 -11.333 1.00 89.94 88 THR A O 1
ATOM 612 N N . ASP A 1 89 ? 4.662 -1.731 -9.370 1.00 82.88 89 ASP A N 1
ATOM 613 C CA . ASP A 1 89 ? 5.742 -0.822 -9.739 1.00 82.88 89 ASP A CA 1
ATOM 614 C C . ASP A 1 89 ? 7.088 -1.568 -9.667 1.00 82.88 89 ASP A C 1
ATOM 616 O O . ASP A 1 89 ? 7.427 -2.068 -8.592 1.00 82.88 89 ASP A O 1
ATOM 620 N N . PRO A 1 90 ? 7.881 -1.613 -10.754 1.00 72.69 90 PRO A N 1
ATOM 621 C CA . PRO A 1 90 ? 9.200 -2.251 -10.752 1.00 72.69 90 PRO A CA 1
ATOM 622 C C . PRO A 1 90 ? 10.190 -1.644 -9.748 1.00 72.69 90 PRO A C 1
ATOM 624 O O . PRO A 1 90 ? 11.212 -2.248 -9.442 1.00 72.69 90 PRO A O 1
ATOM 627 N N . ALA A 1 91 ? 9.941 -0.420 -9.271 1.00 77.94 91 ALA A N 1
ATOM 628 C CA . ALA A 1 91 ? 10.871 0.323 -8.426 1.00 77.94 91 ALA A CA 1
ATOM 629 C C . ALA A 1 91 ? 10.781 -0.002 -6.921 1.00 77.94 91 ALA A C 1
ATOM 631 O O . ALA A 1 91 ? 11.330 0.757 -6.127 1.00 77.94 91 ALA A O 1
ATOM 632 N N . HIS A 1 92 ? 10.071 -1.062 -6.516 1.00 79.31 92 HIS A N 1
ATOM 633 C CA . HIS A 1 92 ? 9.880 -1.466 -5.109 1.00 79.31 92 HIS A CA 1
ATOM 634 C C . HIS A 1 92 ? 9.405 -0.346 -4.159 1.00 79.31 92 HIS A C 1
ATOM 636 O O . HIS A 1 92 ? 9.654 -0.337 -2.952 1.00 79.31 92 HIS A O 1
ATOM 642 N N . SER A 1 93 ? 8.711 0.652 -4.713 1.00 86.12 93 SER A N 1
ATOM 643 C CA . SER A 1 93 ? 8.444 1.904 -4.004 1.00 86.12 93 SER A CA 1
ATOM 644 C C . SER A 1 93 ? 7.422 1.770 -2.874 1.00 86.12 93 SER A C 1
ATOM 646 O O . SER A 1 93 ? 7.271 2.709 -2.090 1.00 86.12 93 SER A O 1
ATOM 648 N N . LEU A 1 94 ? 6.674 0.661 -2.791 1.00 94.19 94 LEU A N 1
ATOM 649 C CA . LEU A 1 94 ? 5.707 0.465 -1.712 1.00 94.19 94 LEU A CA 1
ATOM 650 C C . LEU A 1 94 ? 6.421 0.041 -0.428 1.00 94.19 94 LEU A C 1
ATOM 652 O O . LEU A 1 94 ? 6.094 0.577 0.631 1.00 94.19 94 LEU A O 1
ATOM 656 N N . SER A 1 95 ? 7.421 -0.838 -0.541 1.00 94.50 95 SER A N 1
ATOM 657 C CA . SER A 1 95 ? 8.297 -1.224 0.572 1.00 94.50 95 SER A CA 1
ATOM 658 C C . SER A 1 95 ? 8.973 0.001 1.197 1.00 94.50 95 SER A C 1
ATOM 660 O O . SER A 1 95 ? 8.899 0.206 2.409 1.00 94.50 95 SER A O 1
ATOM 662 N N . ASP A 1 96 ? 9.518 0.890 0.358 1.00 92.88 96 ASP A N 1
ATOM 663 C CA . ASP A 1 96 ? 10.104 2.161 0.803 1.00 92.88 96 ASP A CA 1
ATOM 664 C C . ASP A 1 96 ? 9.073 3.075 1.481 1.00 92.88 96 ASP A C 1
ATOM 666 O O . ASP A 1 96 ? 9.361 3.705 2.495 1.00 92.88 96 ASP A O 1
ATOM 670 N N . THR A 1 97 ? 7.854 3.154 0.934 1.00 94.62 97 THR A N 1
ATOM 671 C CA . THR A 1 97 ? 6.802 4.036 1.468 1.00 94.62 97 THR A CA 1
ATOM 672 C C . THR A 1 97 ? 6.304 3.574 2.839 1.00 94.62 97 THR A C 1
ATOM 674 O O . THR A 1 97 ? 5.962 4.410 3.672 1.00 94.62 97 THR A O 1
ATOM 677 N N . TYR A 1 98 ? 6.242 2.262 3.073 1.00 95.12 98 TYR A N 1
ATOM 678 C CA . TYR A 1 98 ? 5.850 1.693 4.365 1.00 95.12 98 TYR A CA 1
ATOM 679 C C . TYR A 1 98 ? 7.021 1.450 5.320 1.00 95.12 98 TYR A C 1
ATOM 681 O O . TYR A 1 98 ? 6.782 1.038 6.455 1.00 95.12 98 TYR A O 1
ATOM 689 N N . GLU A 1 99 ? 8.256 1.693 4.876 1.00 94.38 99 GLU A N 1
ATOM 690 C CA . GLU A 1 99 ? 9.485 1.402 5.623 1.00 94.38 99 GLU A CA 1
ATOM 691 C C . GLU A 1 99 ? 9.532 -0.057 6.119 1.00 94.38 99 GLU A C 1
ATOM 693 O O . GLU A 1 99 ? 9.930 -0.359 7.247 1.00 94.38 99 GLU A O 1
ATOM 698 N N . THR A 1 100 ? 9.075 -0.984 5.275 1.00 94.19 100 THR A N 1
ATOM 699 C CA . THR A 1 100 ? 8.989 -2.409 5.600 1.00 94.19 100 THR A CA 1
ATOM 700 C C . THR A 1 100 ? 9.161 -3.254 4.345 1.00 94.19 100 THR A C 1
ATOM 702 O O . THR A 1 100 ? 8.703 -2.866 3.275 1.00 94.19 100 THR A O 1
ATOM 705 N N . ASP A 1 101 ? 9.798 -4.417 4.467 1.00 93.38 101 ASP A N 1
ATOM 706 C CA . ASP A 1 101 ? 9.966 -5.337 3.341 1.00 93.38 101 ASP A CA 1
ATOM 707 C C . ASP A 1 101 ? 8.621 -5.980 2.971 1.00 93.38 101 ASP A C 1
ATOM 709 O O . ASP A 1 101 ? 8.030 -6.713 3.772 1.00 93.38 101 ASP A O 1
ATOM 713 N N . ILE A 1 102 ? 8.134 -5.726 1.753 1.00 95.50 102 ILE A N 1
ATOM 714 C CA . ILE A 1 102 ? 6.861 -6.273 1.271 1.00 95.50 102 ILE A CA 1
ATOM 715 C C . ILE A 1 102 ? 7.126 -7.477 0.359 1.00 95.50 102 ILE A C 1
ATOM 717 O O . ILE A 1 102 ? 7.827 -7.349 -0.644 1.00 95.50 102 ILE A O 1
ATOM 721 N N . PRO A 1 103 ? 6.566 -8.659 0.671 1.00 93.88 103 PRO A N 1
ATOM 722 C CA . PRO A 1 103 ? 6.718 -9.838 -0.173 1.00 93.88 103 PRO A CA 1
ATOM 723 C C . PRO A 1 103 ? 5.844 -9.775 -1.435 1.00 93.88 103 PRO A C 1
ATOM 725 O O . PRO A 1 103 ? 4.886 -9.006 -1.528 1.00 93.88 103 PRO A O 1
ATOM 728 N N . ALA A 1 104 ? 6.139 -10.653 -2.397 1.00 92.19 104 ALA A N 1
ATOM 729 C CA . ALA A 1 104 ? 5.318 -10.822 -3.598 1.00 92.19 104 ALA A CA 1
ATOM 730 C C . ALA A 1 104 ? 3.940 -11.441 -3.304 1.00 92.19 104 ALA A C 1
ATOM 732 O O . ALA A 1 104 ? 2.954 -11.132 -3.975 1.00 92.19 104 ALA A O 1
ATOM 733 N N . GLU A 1 105 ? 3.854 -12.297 -2.284 1.00 93.25 105 GLU A N 1
ATOM 734 C CA . GLU A 1 105 ? 2.590 -12.858 -1.811 1.00 93.25 105 GLU A CA 1
ATOM 735 C C . GLU A 1 105 ? 1.929 -11.926 -0.785 1.00 93.25 105 GLU A C 1
ATOM 737 O O . GLU A 1 105 ? 2.629 -11.383 0.067 1.00 93.25 105 GLU A O 1
ATOM 742 N N . PRO A 1 106 ? 0.592 -11.767 -0.789 1.00 96.44 106 PRO A N 1
ATOM 743 C CA . PRO A 1 106 ? -0.100 -10.950 0.204 1.00 96.44 106 PRO A CA 1
ATOM 744 C C . PRO A 1 106 ? 0.230 -11.348 1.646 1.00 96.44 106 PRO A C 1
ATOM 746 O O . PRO A 1 106 ? -0.108 -12.445 2.096 1.00 96.44 106 PRO A O 1
ATOM 749 N N . ALA A 1 107 ? 0.819 -10.419 2.395 1.00 97.25 107 ALA A N 1
ATOM 750 C CA . ALA A 1 107 ? 1.167 -10.606 3.798 1.00 97.25 107 ALA A CA 1
ATOM 751 C C . ALA A 1 107 ? 0.681 -9.434 4.650 1.00 97.25 107 ALA A C 1
ATOM 753 O O . ALA A 1 107 ? 0.552 -8.306 4.174 1.00 97.25 107 ALA A O 1
ATOM 754 N N . GLN A 1 108 ? 0.396 -9.705 5.923 1.00 98.00 108 GLN A N 1
ATOM 755 C CA . GLN A 1 108 ? 0.094 -8.652 6.886 1.00 98.00 108 GLN A CA 1
ATOM 756 C C . GLN A 1 108 ? 1.393 -7.934 7.256 1.00 98.00 108 GLN A C 1
ATOM 758 O O . GLN A 1 108 ? 2.339 -8.582 7.695 1.00 98.00 108 GLN A O 1
ATOM 763 N N . ILE A 1 109 ? 1.425 -6.611 7.095 1.00 96.94 109 ILE A N 1
ATOM 764 C CA . ILE A 1 109 ? 2.640 -5.805 7.305 1.00 96.94 109 ILE A CA 1
ATOM 765 C C . ILE A 1 109 ? 2.644 -5.035 8.632 1.00 96.94 109 ILE A C 1
ATOM 767 O O . ILE A 1 109 ? 3.640 -4.421 9.002 1.00 96.94 109 ILE A O 1
ATOM 771 N N . ARG A 1 110 ? 1.525 -5.062 9.364 1.00 94.25 110 ARG A N 1
ATOM 772 C CA . ARG A 1 110 ? 1.344 -4.393 10.658 1.00 94.25 110 ARG A CA 1
ATOM 773 C C . ARG A 1 110 ? 0.573 -5.294 11.614 1.00 94.25 110 ARG A C 1
ATOM 775 O O . ARG A 1 110 ? -0.463 -5.837 11.244 1.00 94.25 110 ARG A O 1
ATOM 782 N N . GLU A 1 111 ? 1.058 -5.452 12.841 1.00 92.94 111 GLU A N 1
ATOM 783 C CA . GLU A 1 111 ? 0.420 -6.310 13.853 1.00 92.94 111 GLU A CA 1
ATOM 784 C C . GLU A 1 111 ? -0.783 -5.632 14.532 1.00 92.94 111 GLU A C 1
ATOM 786 O O . GLU A 1 111 ? -1.706 -6.302 14.991 1.00 92.94 111 GLU A O 1
ATOM 791 N N . ASP A 1 112 ? -0.774 -4.299 14.586 1.00 94.06 112 ASP A N 1
ATOM 792 C CA . ASP A 1 112 ? -1.736 -3.446 15.288 1.00 94.06 112 ASP A CA 1
ATOM 793 C C . ASP A 1 112 ? -3.012 -3.153 14.485 1.00 94.06 112 ASP A C 1
ATOM 795 O O . ASP A 1 112 ? -4.018 -2.725 15.051 1.00 94.06 112 ASP A O 1
ATOM 799 N N . MET A 1 113 ? -3.000 -3.410 13.176 1.00 94.75 113 MET A N 1
ATOM 800 C CA . MET A 1 113 ? -4.117 -3.119 12.277 1.00 94.75 113 MET A CA 1
ATOM 801 C C . MET A 1 113 ? -4.206 -4.137 11.131 1.00 94.75 113 MET A C 1
ATOM 803 O O . MET A 1 113 ? -3.201 -4.746 10.763 1.00 94.75 113 MET A O 1
ATOM 807 N N . PRO A 1 114 ? -5.391 -4.332 10.526 1.00 95.81 114 PRO A N 1
ATOM 808 C CA . PRO A 1 114 ? -5.594 -5.291 9.441 1.00 95.81 114 PRO A CA 1
ATOM 809 C C . PRO A 1 114 ? -5.088 -4.767 8.076 1.00 95.81 114 PRO A C 1
ATOM 811 O O . PRO A 1 114 ? -5.844 -4.737 7.099 1.00 95.81 114 PRO A O 1
ATOM 814 N N . LEU A 1 115 ? -3.817 -4.350 8.017 1.00 97.38 115 LEU A N 1
ATOM 815 C CA . LEU A 1 115 ? -3.135 -3.869 6.812 1.00 97.38 115 LEU A CA 1
ATOM 816 C C . LEU A 1 115 ? -2.277 -4.975 6.188 1.00 97.38 115 LEU A C 1
ATOM 818 O O . LEU A 1 115 ? -1.343 -5.489 6.808 1.00 97.38 115 LEU A O 1
ATOM 822 N N . TYR A 1 116 ? -2.582 -5.293 4.937 1.00 98.06 116 TYR A N 1
ATOM 823 C CA . TYR A 1 116 ? -1.876 -6.264 4.116 1.00 98.06 116 TYR A CA 1
ATOM 824 C C . TYR A 1 116 ? -1.235 -5.566 2.920 1.00 98.06 116 TYR A C 1
ATOM 826 O O . TYR A 1 116 ? -1.783 -4.590 2.400 1.00 98.06 116 TYR A O 1
ATOM 834 N N . ALA A 1 117 ? -0.110 -6.090 2.447 1.00 97.75 117 ALA A N 1
ATOM 835 C CA . ALA A 1 117 ? 0.521 -5.613 1.228 1.00 97.75 117 ALA A CA 1
ATOM 836 C C . ALA A 1 117 ? 1.119 -6.752 0.397 1.00 97.75 117 ALA A C 1
ATOM 838 O O . ALA A 1 117 ? 1.434 -7.821 0.924 1.00 97.75 117 ALA A O 1
ATOM 839 N N . ALA A 1 118 ? 1.237 -6.503 -0.905 1.00 96.50 118 ALA A N 1
ATOM 840 C CA . ALA A 1 118 ? 1.957 -7.344 -1.852 1.00 96.50 118 ALA A CA 1
ATOM 841 C C . ALA A 1 118 ? 2.672 -6.463 -2.882 1.00 96.50 118 ALA A C 1
ATOM 843 O O . ALA A 1 118 ? 2.098 -5.490 -3.380 1.00 96.50 118 ALA A O 1
ATOM 844 N N . GLU A 1 119 ? 3.899 -6.823 -3.231 1.00 94.12 119 GLU A N 1
ATOM 845 C CA . GLU A 1 119 ? 4.689 -6.129 -4.242 1.00 94.12 119 GLU A CA 1
ATOM 846 C C . GLU A 1 119 ? 5.093 -7.113 -5.336 1.00 94.12 119 GLU A C 1
ATOM 848 O O . GLU A 1 119 ? 5.948 -7.975 -5.152 1.00 94.12 119 GLU A O 1
ATOM 853 N N . ILE A 1 120 ? 4.401 -7.023 -6.468 1.00 91.38 120 ILE A N 1
ATOM 854 C CA . ILE A 1 120 ? 4.502 -7.983 -7.560 1.00 91.38 120 ILE A CA 1
ATOM 855 C C . ILE A 1 120 ? 5.465 -7.426 -8.602 1.00 91.38 120 ILE A C 1
ATOM 857 O O . ILE A 1 120 ? 5.199 -6.379 -9.194 1.00 91.38 120 ILE A O 1
ATOM 861 N N . ASP A 1 121 ? 6.539 -8.164 -8.867 1.00 84.88 121 ASP A N 1
ATOM 862 C CA . ASP A 1 121 ? 7.386 -7.929 -10.031 1.00 84.88 121 ASP A CA 1
ATOM 863 C C . AS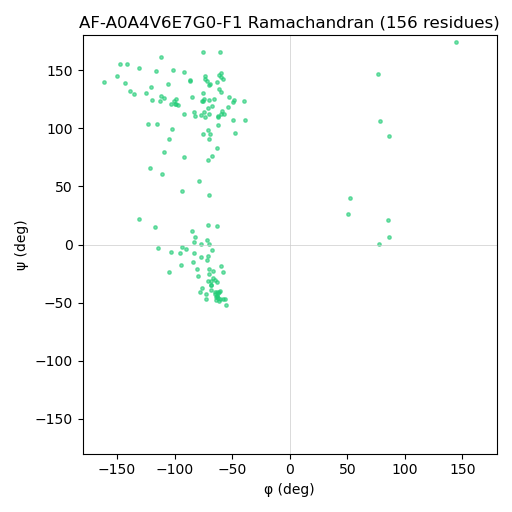P A 1 121 ? 6.654 -8.445 -11.288 1.00 84.88 121 ASP A C 1
ATOM 865 O O . ASP A 1 121 ? 6.398 -9.651 -11.401 1.00 84.88 121 ASP A O 1
ATOM 869 N N . PRO A 1 122 ? 6.265 -7.558 -12.223 1.00 79.88 122 PRO A N 1
ATOM 870 C CA . PRO A 1 122 ? 5.526 -7.960 -13.411 1.00 79.88 122 PRO A CA 1
ATOM 871 C C . PRO A 1 122 ? 6.340 -8.865 -14.343 1.00 79.88 122 PRO A C 1
ATOM 873 O O . PRO A 1 122 ? 5.742 -9.707 -15.011 1.00 79.88 122 PRO A O 1
ATOM 876 N N . ASP A 1 123 ? 7.666 -8.724 -14.390 1.00 79.38 123 ASP A N 1
ATOM 877 C CA . ASP A 1 123 ? 8.514 -9.542 -15.259 1.00 79.38 123 ASP A CA 1
ATOM 878 C C . ASP A 1 123 ? 8.600 -10.968 -14.704 1.00 79.38 123 ASP A C 1
ATOM 880 O O . ASP A 1 123 ? 8.324 -11.933 -15.421 1.00 79.38 123 ASP A O 1
ATOM 884 N N . ALA A 1 124 ? 8.846 -11.102 -13.396 1.00 77.81 124 ALA A N 1
ATOM 885 C CA . ALA A 1 124 ? 8.828 -12.401 -12.724 1.00 77.81 124 ALA A CA 1
ATOM 886 C C . ALA A 1 124 ? 7.448 -13.080 -12.817 1.00 77.81 124 ALA A C 1
ATOM 888 O O . ALA A 1 124 ? 7.357 -14.278 -13.082 1.00 77.81 124 ALA A O 1
ATOM 889 N N . ALA A 1 125 ? 6.360 -12.316 -12.671 1.00 75.12 125 ALA A N 1
ATOM 890 C CA . ALA A 1 125 ? 4.999 -12.839 -12.788 1.00 75.12 125 ALA A CA 1
ATOM 891 C C . ALA A 1 125 ? 4.652 -13.318 -14.211 1.00 75.12 125 ALA A C 1
ATOM 893 O O . ALA A 1 125 ? 3.815 -14.208 -14.379 1.00 75.12 125 ALA A O 1
ATOM 894 N N . MET A 1 126 ? 5.265 -12.733 -15.245 1.00 75.00 126 MET A N 1
ATOM 895 C CA . MET A 1 126 ? 5.097 -13.202 -16.620 1.00 75.00 126 MET A CA 1
ATOM 896 C C . MET A 1 126 ? 5.890 -14.483 -16.892 1.00 75.00 126 MET A C 1
ATOM 898 O O . MET A 1 126 ? 5.362 -15.367 -17.570 1.00 75.00 126 MET A O 1
ATOM 902 N N . ASP A 1 127 ? 7.093 -14.614 -16.330 1.00 74.75 127 ASP A N 1
ATOM 903 C CA . ASP A 1 127 ? 7.917 -15.825 -16.437 1.00 74.75 127 ASP A CA 1
ATOM 904 C C . ASP A 1 127 ? 7.309 -17.022 -15.682 1.00 74.75 127 ASP A C 1
ATOM 906 O O . ASP A 1 127 ? 7.382 -18.156 -16.159 1.00 74.75 127 ASP A O 1
ATOM 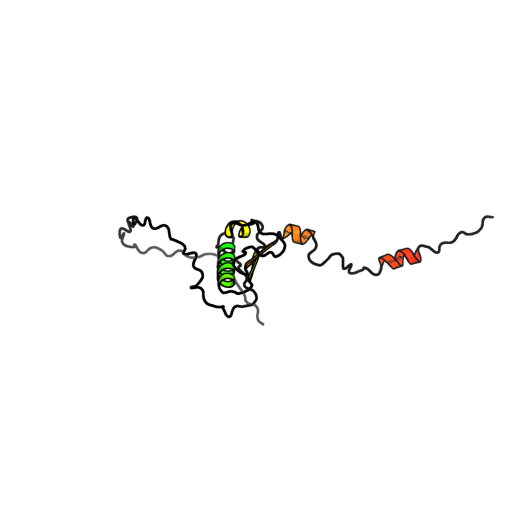910 N N . GLU A 1 128 ? 6.644 -16.775 -14.549 1.00 66.81 128 GLU A N 1
ATOM 911 C CA . GLU A 1 128 ? 5.899 -17.783 -13.771 1.00 66.81 128 GLU A CA 1
ATOM 912 C C . GLU A 1 128 ? 4.604 -18.246 -14.485 1.00 66.81 128 GLU A C 1
ATOM 914 O O . GLU A 1 128 ? 3.985 -19.241 -14.110 1.00 66.81 128 GLU A O 1
ATOM 919 N N . GLY A 1 129 ? 4.209 -17.569 -15.569 1.00 55.06 129 GLY A N 1
ATOM 920 C CA . GLY A 1 129 ? 3.034 -17.907 -16.363 1.00 55.06 129 GLY A CA 1
ATOM 921 C C . GLY A 1 129 ? 1.757 -17.279 -15.809 1.00 55.06 129 GLY A C 1
ATOM 922 O O . GLY A 1 129 ? 1.024 -17.860 -15.009 1.00 55.06 129 GLY A O 1
ATOM 923 N N . MET A 1 130 ? 1.420 -16.097 -16.325 1.00 54.81 130 MET A N 1
ATOM 924 C CA . MET A 1 130 ? 0.053 -15.578 -16.270 1.00 54.81 130 MET A CA 1
ATOM 925 C C . MET A 1 130 ? -0.843 -16.582 -17.012 1.00 54.81 130 MET A C 1
ATOM 927 O O . MET A 1 130 ? -0.708 -16.732 -18.222 1.00 54.81 130 MET A O 1
ATOM 931 N N . PHE A 1 131 ? -1.731 -17.259 -16.279 1.00 56.91 131 PHE A N 1
ATOM 932 C CA . PHE A 1 131 ? -2.391 -18.531 -16.621 1.00 56.91 131 PHE A CA 1
ATOM 933 C C . PHE A 1 131 ? -1.491 -19.744 -16.392 1.00 56.91 131 PHE A C 1
ATOM 935 O O . PHE A 1 131 ? -0.605 -20.023 -17.192 1.00 56.91 131 PHE A O 1
ATOM 942 N N . GLY A 1 132 ? -1.785 -20.492 -15.321 1.00 45.88 132 GLY A N 1
ATOM 943 C CA . GLY A 1 132 ? -1.108 -21.734 -14.963 1.00 45.88 132 GLY A CA 1
ATOM 944 C C . GLY A 1 132 ? -0.790 -22.586 -16.187 1.00 45.88 132 GLY A C 1
ATOM 945 O O . GLY A 1 132 ? -1.675 -23.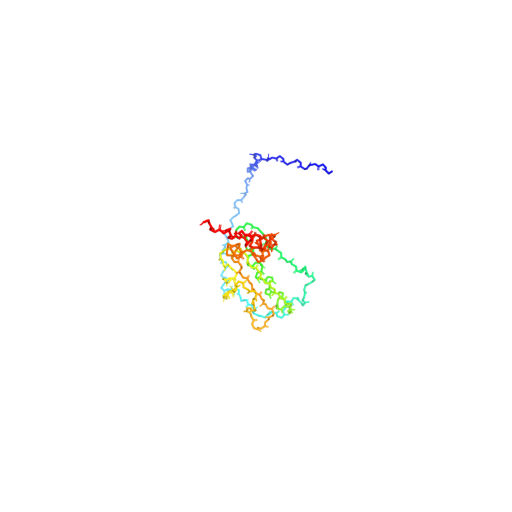206 -16.781 1.00 45.88 132 GLY A O 1
ATOM 946 N N . ALA A 1 133 ? 0.493 -22.624 -16.529 1.00 46.22 133 ALA A N 1
ATOM 947 C CA . ALA A 1 133 ? 1.052 -23.429 -17.603 1.00 46.22 133 ALA A CA 1
ATOM 948 C C . ALA A 1 133 ? 1.056 -24.939 -17.279 1.00 46.22 133 ALA A C 1
ATOM 950 O O . ALA A 1 133 ? 1.719 -25.709 -17.964 1.00 46.22 133 ALA A O 1
ATOM 951 N N . ASP A 1 134 ? 0.271 -25.370 -16.284 1.00 48.25 134 ASP A N 1
ATOM 952 C CA . ASP A 1 134 ? -0.117 -26.766 -16.061 1.00 48.25 134 ASP A CA 1
ATOM 953 C C . ASP A 1 134 ? -1.487 -27.113 -16.674 1.00 48.25 134 ASP A C 1
ATOM 955 O O . ASP A 1 134 ? -1.882 -28.279 -16.708 1.00 48.25 134 ASP A O 1
ATOM 959 N N . ALA A 1 135 ? -2.233 -26.135 -17.197 1.00 47.12 135 ALA A N 1
ATOM 960 C CA . ALA A 1 135 ? -3.391 -26.406 -18.042 1.00 47.12 135 ALA A CA 1
ATOM 961 C C . ALA A 1 135 ? -2.942 -26.440 -19.503 1.00 47.12 135 ALA A C 1
ATOM 963 O O . ALA A 1 135 ? -3.173 -25.503 -20.262 1.00 47.12 135 ALA A O 1
ATOM 964 N N . ASP A 1 136 ? -2.286 -27.534 -19.881 1.00 43.78 136 ASP A N 1
ATOM 965 C CA . ASP A 1 136 ? -2.000 -27.884 -21.266 1.00 43.78 136 ASP A CA 1
ATOM 966 C C . ASP A 1 136 ? -3.305 -27.769 -22.092 1.00 43.78 136 ASP A C 1
ATOM 968 O O . ASP A 1 136 ? -4.208 -28.601 -21.931 1.00 43.78 136 ASP A O 1
ATOM 972 N N . PRO A 1 137 ? -3.476 -26.753 -22.967 1.00 49.62 137 PRO A N 1
ATOM 973 C CA . PRO A 1 137 ? -4.708 -26.595 -23.743 1.00 49.62 137 PRO A CA 1
ATOM 974 C C . PRO A 1 137 ? -4.877 -27.723 -24.776 1.00 49.62 137 PRO A C 1
ATOM 976 O O . PRO A 1 137 ? -5.903 -27.799 -25.455 1.00 49.62 137 PRO A O 1
ATOM 979 N N . LEU A 1 138 ? -3.879 -28.607 -24.895 1.00 54.06 138 LEU A N 1
ATOM 980 C CA . LEU A 1 138 ? -3.842 -29.775 -25.764 1.00 54.06 138 LEU A CA 1
ATOM 981 C C . LEU A 1 138 ? -3.399 -31.051 -25.023 1.00 54.06 138 LEU A C 1
ATOM 983 O O . LEU A 1 138 ? -3.034 -32.033 -25.679 1.00 54.06 138 LEU A O 1
ATOM 987 N N . GLY A 1 139 ? -3.528 -31.089 -23.689 1.00 45.38 139 GLY A N 1
ATOM 988 C CA . GLY A 1 139 ? -3.105 -32.189 -22.804 1.00 45.38 139 GLY A CA 1
ATOM 989 C C . GLY A 1 139 ? -3.809 -33.540 -23.000 1.00 45.38 139 GLY A C 1
ATOM 990 O O . GLY A 1 139 ? -3.751 -34.403 -22.134 1.00 45.38 139 GLY A O 1
ATOM 991 N N . GLY A 1 140 ? -4.492 -33.743 -24.128 1.00 51.50 140 GLY A N 1
ATOM 992 C CA . GLY A 1 140 ? -5.109 -35.011 -24.516 1.00 51.50 140 GLY A CA 1
ATOM 993 C C . GLY A 1 140 ? -4.501 -35.679 -25.752 1.00 51.50 140 GLY A C 1
ATOM 994 O O . GLY A 1 140 ? -4.961 -36.759 -26.113 1.00 51.50 140 GLY A O 1
ATOM 995 N N . LEU A 1 141 ? -3.514 -35.075 -26.434 1.00 54.16 141 LEU A N 1
ATOM 996 C CA . LEU A 1 141 ? -2.971 -35.648 -27.681 1.00 54.16 141 LEU A CA 1
ATOM 997 C C . LEU A 1 141 ? -1.597 -36.318 -27.545 1.00 54.16 141 LEU A C 1
ATOM 999 O O . LEU A 1 141 ? -1.286 -37.198 -28.347 1.00 54.16 141 LEU A O 1
ATOM 1003 N N . GLY A 1 142 ? -0.797 -35.951 -26.538 1.00 48.53 142 GLY A N 1
ATOM 1004 C CA . GLY A 1 142 ? 0.512 -36.575 -26.298 1.00 48.53 142 GLY A CA 1
ATOM 1005 C C . GLY A 1 142 ? 0.392 -38.053 -25.920 1.00 48.53 142 GLY A C 1
ATOM 1006 O O . GLY A 1 142 ? 1.070 -38.903 -26.491 1.00 48.53 142 GLY A O 1
ATOM 1007 N N . GLU A 1 143 ? -0.569 -38.381 -25.053 1.00 48.31 143 GLU A N 1
ATOM 1008 C CA . GLU A 1 143 ? -0.772 -39.750 -24.558 1.00 48.31 143 GLU A CA 1
ATOM 1009 C C . GLU A 1 143 ? -1.323 -40.707 -25.639 1.00 48.31 143 GLU A C 1
ATOM 1011 O O . GLU A 1 143 ? -1.134 -41.922 -25.570 1.00 48.31 143 GLU A O 1
ATOM 1016 N N . MET A 1 144 ? -1.947 -40.173 -26.699 1.00 51.62 144 MET A N 1
ATOM 1017 C CA . MET A 1 144 ? -2.437 -40.977 -27.826 1.00 51.62 144 MET A CA 1
ATOM 1018 C C . MET A 1 144 ? -1.328 -41.334 -28.835 1.00 51.62 144 MET A C 1
ATOM 1020 O O . MET A 1 144 ? -1.470 -42.313 -29.571 1.00 51.62 144 MET A O 1
ATOM 1024 N N . GLY A 1 145 ? -0.218 -40.583 -28.856 1.00 50.66 145 GLY A N 1
ATOM 1025 C CA . GLY A 1 145 ? 0.950 -40.864 -29.699 1.00 50.66 145 GLY A CA 1
ATOM 1026 C C . GLY A 1 145 ? 1.753 -42.073 -29.211 1.00 50.66 145 GLY A C 1
ATOM 1027 O O . GLY A 1 145 ? 2.097 -42.950 -30.007 1.00 50.66 145 GLY A O 1
ATOM 1028 N N . ASP A 1 146 ? 1.962 -42.174 -27.897 1.00 55.97 146 ASP A N 1
ATOM 1029 C CA . ASP A 1 146 ? 2.668 -43.302 -27.278 1.00 55.97 146 ASP A CA 1
ATOM 1030 C C . ASP A 1 146 ? 1.850 -44.605 -27.307 1.00 55.97 146 ASP A C 1
ATOM 1032 O O . ASP A 1 146 ? 2.407 -45.691 -27.480 1.00 55.97 146 ASP A O 1
ATOM 1036 N N . ALA A 1 147 ? 0.516 -44.521 -27.244 1.00 53.56 147 ALA A N 1
ATOM 1037 C CA . ALA A 1 147 ? -0.354 -45.696 -27.335 1.00 53.56 147 ALA A CA 1
ATOM 1038 C C . ALA A 1 147 ? -0.397 -46.330 -28.744 1.00 53.56 147 ALA A C 1
ATOM 1040 O O . ALA A 1 147 ? -0.656 -47.529 -28.866 1.00 53.56 147 ALA A O 1
ATOM 1041 N N . MET A 1 148 ? -0.132 -45.565 -29.814 1.00 54.75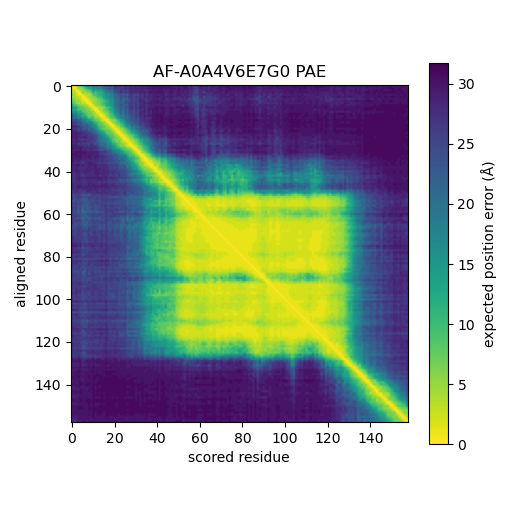 148 MET A N 1
ATOM 1042 C CA . MET A 1 148 ? -0.160 -46.075 -31.197 1.00 54.75 148 MET A CA 1
ATOM 1043 C C . MET A 1 148 ? 1.212 -46.523 -31.732 1.00 54.75 148 MET A C 1
ATOM 1045 O O . MET A 1 148 ? 1.266 -47.283 -32.699 1.00 54.75 148 MET A O 1
ATOM 1049 N N . GLY A 1 149 ? 2.319 -46.100 -31.107 1.00 48.59 149 GLY A N 1
ATOM 1050 C CA . GLY A 1 149 ? 3.686 -46.421 -31.545 1.00 48.59 149 GLY A CA 1
ATOM 1051 C C . GLY A 1 149 ? 4.176 -47.839 -31.212 1.00 48.59 149 GLY A C 1
ATOM 1052 O O . GLY A 1 149 ? 5.215 -48.259 -31.717 1.00 48.59 149 GLY A O 1
ATOM 1053 N N . GLY A 1 150 ? 3.441 -48.594 -30.385 1.00 47.16 150 GLY A N 1
ATOM 1054 C CA . GLY A 1 150 ? 3.878 -49.888 -29.837 1.00 47.16 150 GLY A CA 1
ATOM 1055 C C . GLY A 1 150 ? 3.463 -51.153 -30.606 1.00 47.16 150 GLY A C 1
ATOM 1056 O O . GLY A 1 150 ? 3.842 -52.250 -30.202 1.00 47.16 150 GLY A O 1
ATOM 1057 N N . MET A 1 151 ? 2.694 -51.056 -31.698 1.00 53.09 151 MET A N 1
ATOM 1058 C CA . MET A 1 151 ? 2.207 -52.224 -32.462 1.00 53.09 151 MET A CA 1
ATOM 1059 C C . MET A 1 151 ? 2.861 -52.338 -33.849 1.00 53.09 151 MET A C 1
ATOM 1061 O O . MET A 1 151 ? 2.194 -52.324 -34.879 1.00 53.09 151 MET A O 1
ATOM 1065 N N . GLY A 1 152 ? 4.186 -52.475 -33.882 1.00 44.91 152 GLY A N 1
ATOM 1066 C CA . GLY A 1 152 ? 4.959 -52.818 -35.081 1.00 44.91 152 GLY A CA 1
ATOM 1067 C C . GLY A 1 152 ? 5.761 -54.097 -34.859 1.00 44.91 152 GLY A C 1
ATOM 1068 O O . GLY A 1 152 ? 6.981 -54.045 -34.761 1.00 44.91 152 GLY A O 1
ATOM 1069 N N . GLY A 1 153 ? 5.056 -55.218 -34.686 1.00 43.12 153 GLY A N 1
ATOM 1070 C CA . GLY A 1 153 ? 5.619 -56.515 -34.314 1.00 43.12 153 GLY A CA 1
ATOM 1071 C C . GLY A 1 153 ? 6.628 -57.100 -35.306 1.00 43.12 153 GLY A C 1
ATOM 1072 O O . GLY A 1 153 ? 6.511 -56.963 -36.524 1.00 43.12 153 GLY A O 1
ATOM 1073 N N . GLU A 1 154 ? 7.597 -57.801 -34.722 1.00 50.66 154 GLU A N 1
ATOM 1074 C CA . GLU A 1 154 ? 8.573 -58.691 -35.342 1.00 50.66 154 GLU A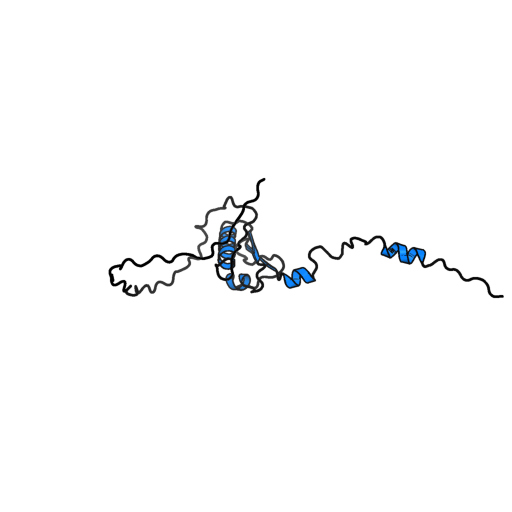 CA 1
ATOM 1075 C C . GLU A 1 154 ? 7.915 -59.685 -36.322 1.00 50.66 154 GLU A C 1
ATOM 1077 O O . GLU A 1 154 ? 7.021 -60.451 -35.959 1.00 50.66 154 GLU A O 1
ATOM 1082 N N . GLY A 1 155 ? 8.380 -59.693 -37.575 1.00 41.81 155 GLY A N 1
ATOM 1083 C CA . GLY A 1 155 ? 8.096 -60.750 -38.552 1.00 41.81 155 GLY A CA 1
ATOM 1084 C C . GLY A 1 155 ? 9.177 -61.845 -38.512 1.00 41.81 155 GLY A C 1
ATOM 1085 O O . GLY A 1 155 ? 10.333 -61.534 -38.219 1.00 41.81 155 GLY A O 1
ATOM 1086 N N . PRO A 1 156 ? 8.848 -63.122 -38.791 1.00 53.03 156 PRO A N 1
ATOM 1087 C CA . PRO A 1 156 ? 9.771 -64.233 -38.588 1.00 53.03 156 PRO A CA 1
ATOM 1088 C C . PRO A 1 156 ? 10.892 -64.281 -39.636 1.00 53.03 156 PRO A C 1
ATOM 1090 O O . PRO A 1 156 ? 10.691 -63.976 -40.813 1.00 53.03 156 PRO A O 1
ATOM 1093 N N . MET A 1 157 ? 12.064 -64.713 -39.162 1.00 47.56 157 MET A N 1
ATOM 1094 C CA . MET A 1 157 ? 13.257 -65.049 -39.940 1.00 47.56 157 MET A CA 1
ATOM 1095 C C . MET A 1 157 ? 12.974 -66.144 -40.980 1.00 47.56 157 MET A C 1
ATOM 1097 O O . MET A 1 157 ? 12.232 -67.089 -40.699 1.00 47.56 157 MET A O 1
ATOM 1101 N N . GLY A 1 158 ? 13.594 -66.007 -42.156 1.00 49.56 158 GLY A N 1
ATOM 1102 C CA . GLY A 1 158 ? 13.698 -67.057 -43.176 1.00 49.56 158 GLY A CA 1
ATOM 1103 C C . GLY A 1 158 ? 14.898 -67.974 -42.980 1.00 49.56 158 GLY A C 1
ATOM 1104 O O . GLY A 1 158 ? 15.753 -67.666 -42.119 1.00 49.56 158 GLY A O 1
#

pLDDT: mean 72.04, std 19.57, range [39.59, 98.06]

Sequence (158 aa):
MDEIDVEPVDRVDEPEGEAADEADTTVEPAEADATPTVDDDLADLPAGVDAPDYVLYGGKGGVGKTTMAAAAGLASAAGGVRTLVVSTDPAHSLSDTYETDIPAEPAQIREDMPLYAAEIDPDAAMDEGMFGADADPLGGLGEMGDAMGGMGGEGPMG

Foldseek 3Di:
DDDDDDDDDPDDDDDDDDDDDPDPPPPDPPPPPDPPDDDPPLVPQPLDDPDPPDDDQDDDPPPCSLVVLLVVLVSCQSSQHQGEREAQDQVCVNCVNVVHDAAQDWDQGDPVTNHIYHYHDVVVVVVCPPPPPVPPVPVPVVVVVVVPPPPPDDDDDD

Radius of gyration: 30.02 Å; Cα contacts (8 Å, |Δi|>4): 126; chains: 1; bounding box: 36×113×60 Å